Protein AF-A0A139KMW9-F1 (afdb_monomer_lite)

Radius of gyration: 15.32 Å; chains: 1; bounding box: 34×31×42 Å

Sequence (102 aa):
MEKEQKFKKMVFKDYYTSLSDAEKETLRNFILSESGMSYTTFYYKLRNNSFKPLEDKLIQRILEKEFMNEEHIHSSGLLEYRKQEITNEQFEAISRILSSKR

Foldseek 3Di:
DPPPPPPPQCAVLNVLVPDDPVVNVVLLVQLCVVVVDDPVVVVVCSVVVPDDPVSVVSSVVSCVVVVVPDPDPPPPPVLVNCCVVDPPVVSVVVVCVNVVVD

Secondary structure (DSSP, 8-state):
-----------HHHHHHHS-HHHHHHHHHHHHHHH---HHHHHHHHHHT---HHHHHHHHHHHHHHHTT-----HHHHHHHHTTTS-HHHHHHHHHHHHTT-

pLDDT: mean 74.82, std 19.63, range [32.06, 97.25]

Organism: NCBI:txid329854

Structure (mmCIF, N/CA/C/O backbone):
data_AF-A0A139KMW9-F1
#
_entry.id   AF-A0A139KMW9-F1
#
loop_
_atom_site.group_PDB
_atom_site.id
_atom_site.type_symbol
_atom_site.label_atom_id
_atom_site.label_alt_id
_atom_site.label_comp_id
_atom_site.label_asym_id
_atom_site.label_entity_id
_atom_site.label_seq_id
_atom_site.pdbx_PDB_ins_code
_atom_site.Cartn_x
_atom_site.Cartn_y
_atom_site.Cartn_z
_atom_site.occupancy
_atom_site.B_iso_or_equiv
_atom_site.auth_seq_id
_atom_site.auth_comp_id
_atom_site.auth_asym_id
_atom_site.auth_atom_id
_atom_site.pdbx_PDB_model_num
ATOM 1 N N . MET A 1 1 ? 22.943 -19.572 -26.584 1.00 32.06 1 MET A N 1
ATOM 2 C CA . MET A 1 1 ? 22.767 -19.451 -25.121 1.00 32.06 1 MET A CA 1
ATOM 3 C C . MET A 1 1 ? 21.697 -18.406 -24.879 1.00 32.06 1 MET A C 1
ATOM 5 O O . MET A 1 1 ? 22.010 -17.222 -24.816 1.00 32.06 1 MET A O 1
ATOM 9 N N . GLU A 1 2 ? 20.436 -18.826 -24.843 1.00 37.34 2 GLU A N 1
ATOM 10 C CA . GLU A 1 2 ? 19.341 -17.944 -24.447 1.00 37.34 2 GLU A CA 1
ATOM 11 C C . GLU A 1 2 ? 19.449 -17.745 -22.937 1.00 37.34 2 GLU A C 1
ATOM 13 O O . GLU A 1 2 ? 19.304 -18.678 -22.151 1.00 37.34 2 GLU A O 1
ATOM 18 N N . LYS A 1 3 ? 19.840 -16.537 -22.527 1.00 40.97 3 LYS A N 1
ATOM 19 C CA . LYS A 1 3 ? 19.814 -16.152 -21.121 1.00 40.97 3 LYS A CA 1
ATOM 20 C C . LYS A 1 3 ? 18.350 -15.928 -20.772 1.00 40.97 3 LYS A C 1
ATOM 22 O O . LYS A 1 3 ? 17.819 -14.859 -21.062 1.00 40.97 3 LYS A O 1
ATOM 27 N N . GLU A 1 4 ? 17.715 -16.933 -20.178 1.00 40.16 4 GLU A N 1
ATOM 28 C CA . GLU A 1 4 ? 16.454 -16.767 -19.462 1.00 40.16 4 GLU A CA 1
ATOM 29 C C . GLU A 1 4 ? 16.634 -15.606 -18.478 1.00 40.16 4 GLU A C 1
ATOM 31 O O . GLU A 1 4 ? 17.331 -15.709 -17.463 1.00 40.16 4 GLU A O 1
ATOM 36 N N . GLN A 1 5 ? 16.075 -14.448 -18.825 1.00 40.47 5 GLN A N 1
ATOM 37 C CA . GLN A 1 5 ? 16.000 -13.319 -17.919 1.00 40.47 5 GLN A CA 1
ATOM 38 C C . GLN A 1 5 ? 15.091 -13.764 -16.778 1.00 40.47 5 GLN A C 1
ATOM 40 O O . GLN A 1 5 ? 13.871 -13.800 -16.919 1.00 40.47 5 GLN A O 1
ATOM 45 N N . LYS A 1 6 ? 15.690 -14.167 -15.653 1.00 39.28 6 LYS A N 1
ATOM 46 C CA . LYS A 1 6 ? 14.975 -14.357 -14.393 1.00 39.28 6 LYS A CA 1
ATOM 47 C C . LYS A 1 6 ? 14.352 -13.013 -14.032 1.00 39.28 6 LYS A C 1
ATOM 49 O O . LYS A 1 6 ? 15.007 -12.186 -13.401 1.00 39.28 6 LYS A O 1
ATOM 54 N N . PHE A 1 7 ? 13.109 -12.791 -14.453 1.00 40.34 7 PHE A N 1
ATOM 55 C CA . PHE A 1 7 ? 12.281 -11.704 -13.958 1.00 40.34 7 PHE A CA 1
ATOM 56 C C . PHE A 1 7 ? 12.233 -11.858 -12.440 1.00 40.34 7 PHE A C 1
ATOM 58 O O . PHE A 1 7 ? 11.629 -12.783 -11.894 1.00 40.34 7 PHE A O 1
ATOM 65 N N . LYS A 1 8 ? 12.989 -11.008 -11.745 1.00 45.62 8 LYS A N 1
ATOM 66 C CA . LYS A 1 8 ? 12.997 -10.957 -10.291 1.00 45.62 8 LYS A CA 1
ATOM 67 C C . LYS A 1 8 ? 11.582 -10.549 -9.901 1.00 45.62 8 LYS A C 1
ATOM 69 O O . LYS A 1 8 ? 11.155 -9.463 -10.270 1.00 45.62 8 LYS A O 1
ATOM 74 N N . LYS A 1 9 ? 10.845 -11.451 -9.246 1.00 52.41 9 LYS A N 1
ATOM 75 C CA . LYS A 1 9 ? 9.448 -11.243 -8.848 1.00 52.41 9 LYS A CA 1
ATOM 76 C C . LYS A 1 9 ? 9.320 -9.873 -8.176 1.00 52.41 9 LYS A C 1
ATOM 78 O O . LYS A 1 9 ? 9.838 -9.693 -7.076 1.00 52.41 9 LYS A O 1
ATOM 83 N N . MET A 1 10 ? 8.699 -8.922 -8.872 1.00 64.44 10 MET A N 1
ATOM 84 C CA . MET A 1 10 ? 8.497 -7.565 -8.376 1.00 64.44 10 MET A CA 1
ATOM 85 C C . MET A 1 10 ? 7.564 -7.657 -7.170 1.00 64.44 10 MET A C 1
ATOM 87 O O . MET A 1 10 ? 6.422 -8.099 -7.291 1.00 64.44 10 MET A O 1
ATOM 91 N N . VAL A 1 11 ? 8.083 -7.342 -5.986 1.00 77.31 11 VAL A N 1
ATOM 92 C CA . VAL A 1 11 ? 7.298 -7.335 -4.746 1.00 77.31 11 VAL A CA 1
ATOM 93 C C . VAL A 1 11 ? 6.619 -5.978 -4.589 1.00 77.31 11 VAL A C 1
ATOM 95 O O . VAL A 1 11 ? 7.124 -4.974 -5.087 1.00 77.31 11 VAL A O 1
ATOM 98 N N . PHE A 1 12 ? 5.491 -5.921 -3.872 1.00 84.50 12 PHE A N 1
ATOM 99 C CA . PHE A 1 12 ? 4.719 -4.684 -3.665 1.00 84.50 12 PHE A CA 1
ATOM 100 C C . PHE A 1 12 ? 5.589 -3.500 -3.211 1.00 84.50 12 PHE A C 1
ATOM 102 O O . PHE A 1 12 ? 5.367 -2.363 -3.612 1.00 84.50 12 PHE A O 1
ATOM 109 N N . LYS A 1 13 ? 6.639 -3.773 -2.431 1.00 88.81 13 LYS A N 1
ATOM 110 C CA . LYS A 1 13 ? 7.640 -2.784 -2.024 1.00 88.81 13 LYS A CA 1
ATOM 111 C C . LYS A 1 13 ? 8.320 -2.072 -3.196 1.00 88.81 13 LYS A C 1
ATOM 113 O O . LYS A 1 13 ? 8.500 -0.856 -3.134 1.00 88.81 13 LYS A O 1
ATOM 118 N N . ASP A 1 14 ? 8.731 -2.812 -4.221 1.00 86.44 14 ASP A N 1
ATOM 119 C CA . ASP A 1 14 ? 9.449 -2.257 -5.371 1.00 86.44 14 ASP A CA 1
ATOM 120 C C . ASP A 1 14 ? 8.519 -1.332 -6.160 1.00 86.44 14 ASP A C 1
ATOM 122 O O . ASP A 1 14 ? 8.878 -0.196 -6.468 1.00 86.44 14 ASP A O 1
ATOM 126 N N . TYR A 1 15 ? 7.280 -1.784 -6.367 1.00 86.06 15 TYR A N 1
ATOM 127 C CA . TYR A 1 15 ? 6.214 -0.979 -6.951 1.00 86.06 15 TYR A CA 1
ATOM 128 C C . TYR A 1 15 ? 5.959 0.300 -6.142 1.00 86.06 15 TYR A C 1
ATOM 130 O O . TYR A 1 15 ? 6.090 1.402 -6.669 1.0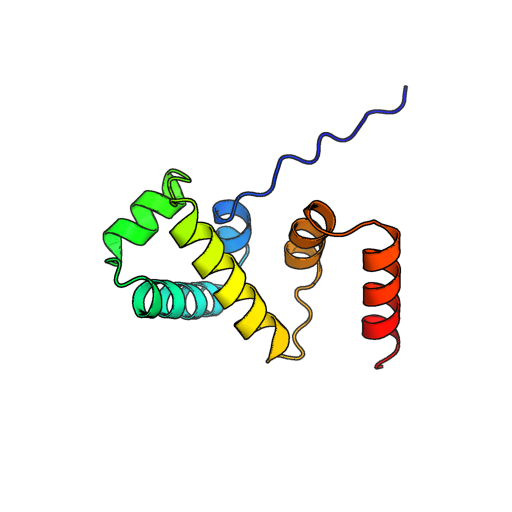0 86.06 15 TYR A O 1
ATOM 138 N N . TYR A 1 16 ? 5.699 0.170 -4.840 1.00 89.56 16 TYR A N 1
ATOM 139 C CA . TYR A 1 16 ? 5.429 1.308 -3.963 1.00 89.56 16 TYR A CA 1
ATOM 140 C C . TYR A 1 16 ? 6.587 2.311 -3.951 1.00 89.56 16 TYR A C 1
ATOM 142 O O . TYR A 1 16 ? 6.366 3.512 -3.871 1.00 89.56 16 TYR A O 1
ATOM 150 N N . THR A 1 17 ? 7.834 1.844 -4.054 1.00 89.06 17 THR A N 1
ATOM 151 C CA . THR A 1 17 ? 9.014 2.721 -4.086 1.00 89.06 17 THR A CA 1
ATOM 152 C C . THR A 1 17 ? 9.081 3.548 -5.373 1.00 89.06 17 THR A C 1
ATOM 154 O O . THR A 1 17 ? 9.536 4.692 -5.313 1.00 89.06 17 THR A O 1
ATOM 157 N N . SER A 1 18 ? 8.597 3.001 -6.496 1.00 86.56 18 SER A N 1
ATOM 158 C CA . SER A 1 18 ? 8.578 3.667 -7.807 1.00 86.56 18 SER A CA 1
ATOM 159 C C . SER A 1 18 ? 7.527 4.775 -7.952 1.00 86.56 18 SER A C 1
ATOM 161 O O . SER A 1 18 ? 7.656 5.607 -8.844 1.00 86.56 18 SER A O 1
ATOM 163 N N . LEU A 1 19 ? 6.526 4.808 -7.069 1.00 86.06 19 LEU A N 1
ATOM 164 C CA . LEU A 1 19 ? 5.471 5.823 -7.061 1.00 86.06 19 LEU A CA 1
ATOM 165 C C . LEU A 1 19 ? 5.989 7.202 -6.622 1.00 86.06 19 LEU A C 1
ATOM 167 O O . LEU A 1 19 ? 6.933 7.305 -5.823 1.00 86.06 19 LEU A O 1
ATOM 171 N N . SER A 1 20 ? 5.334 8.264 -7.090 1.00 88.25 20 SER A N 1
ATOM 172 C CA . SER A 1 20 ? 5.529 9.621 -6.568 1.00 88.25 20 SER A CA 1
ATOM 173 C C . SER A 1 20 ? 5.071 9.729 -5.108 1.00 88.25 20 SER A C 1
ATOM 175 O O . SER A 1 20 ? 4.331 8.884 -4.604 1.00 88.25 20 SER A O 1
ATOM 177 N N . ASP A 1 21 ? 5.507 10.770 -4.398 1.00 90.38 21 ASP A N 1
ATOM 178 C CA . ASP A 1 21 ? 5.146 10.944 -2.984 1.00 90.38 21 ASP A CA 1
ATOM 179 C C . ASP A 1 21 ? 3.633 11.126 -2.780 1.00 90.38 21 ASP A C 1
ATOM 181 O O . ASP A 1 21 ? 3.083 10.593 -1.815 1.00 90.38 21 ASP A O 1
ATOM 185 N N . ALA A 1 22 ? 2.953 11.784 -3.726 1.00 86.88 22 ALA A N 1
ATOM 186 C CA . ALA A 1 22 ? 1.500 11.934 -3.715 1.00 86.88 22 ALA A CA 1
ATOM 187 C C . ALA A 1 22 ? 0.786 10.584 -3.910 1.00 86.88 22 ALA A C 1
ATOM 189 O O . ALA A 1 22 ? -0.089 10.227 -3.125 1.00 86.88 22 ALA A O 1
ATOM 190 N N . GLU A 1 23 ? 1.202 9.787 -4.899 1.00 86.81 23 GLU A N 1
ATOM 191 C CA . GLU A 1 23 ? 0.637 8.449 -5.138 1.00 86.81 23 GLU A CA 1
ATOM 192 C C . GLU A 1 23 ? 0.892 7.503 -3.956 1.00 86.81 23 GLU A C 1
ATOM 194 O O . GLU A 1 23 ? 0.003 6.752 -3.551 1.00 86.81 23 GLU A O 1
ATOM 199 N N . LYS A 1 24 ? 2.090 7.567 -3.355 1.00 92.38 24 LYS A N 1
ATOM 200 C CA . LYS A 1 24 ? 2.428 6.822 -2.131 1.00 92.38 24 LYS A CA 1
ATOM 201 C C . LYS A 1 24 ? 1.485 7.177 -0.995 1.00 92.38 24 LYS A C 1
ATOM 203 O O . LYS A 1 24 ? 1.013 6.283 -0.295 1.00 92.38 24 LYS A O 1
ATOM 208 N N . GLU A 1 25 ? 1.241 8.466 -0.787 1.00 93.31 25 GLU A N 1
ATOM 209 C CA . GLU A 1 25 ? 0.339 8.943 0.253 1.00 93.31 25 GLU A CA 1
ATOM 210 C C . GLU A 1 25 ? -1.091 8.455 0.036 1.00 93.31 25 GLU A C 1
ATOM 212 O O . GLU A 1 25 ? -1.660 7.853 0.950 1.00 93.31 25 GLU A O 1
ATOM 217 N N . THR A 1 26 ? -1.628 8.634 -1.168 1.00 91.56 26 THR A N 1
ATOM 218 C CA . THR A 1 26 ? -2.976 8.192 -1.536 1.00 91.56 26 THR A CA 1
ATOM 219 C C . THR A 1 26 ? -3.143 6.687 -1.332 1.00 91.56 26 THR A C 1
ATOM 221 O O . THR A 1 26 ? -3.999 6.253 -0.555 1.00 91.56 26 THR A O 1
ATOM 224 N N . LEU A 1 27 ? -2.269 5.880 -1.940 1.00 92.00 27 LEU A N 1
ATOM 225 C CA . LEU A 1 27 ? -2.332 4.422 -1.852 1.00 92.00 27 LEU A CA 1
ATOM 226 C C . LEU A 1 27 ? -2.190 3.929 -0.408 1.00 92.00 27 LEU A C 1
ATOM 228 O O . LEU A 1 27 ? -2.937 3.055 0.036 1.00 92.00 27 LEU A O 1
ATOM 232 N N . ARG A 1 28 ? -1.250 4.500 0.354 1.00 95.00 28 ARG A N 1
ATOM 233 C CA . ARG A 1 28 ? -1.084 4.169 1.772 1.00 95.00 28 ARG A CA 1
ATOM 234 C C . ARG A 1 28 ? -2.354 4.485 2.551 1.00 95.00 28 ARG A C 1
ATOM 236 O O . ARG A 1 28 ? -2.794 3.635 3.316 1.00 95.00 28 ARG A O 1
ATOM 243 N N . ASN A 1 29 ? -2.935 5.670 2.379 1.00 94.94 29 ASN A N 1
ATOM 244 C CA . ASN A 1 29 ? -4.124 6.078 3.127 1.00 94.94 29 ASN A CA 1
ATOM 245 C C . ASN A 1 29 ? -5.306 5.132 2.856 1.00 94.94 29 ASN A C 1
ATOM 247 O O . ASN A 1 29 ? -5.978 4.728 3.808 1.00 94.94 29 ASN A O 1
ATOM 251 N N . PHE A 1 30 ? -5.492 4.684 1.610 1.00 93.81 30 PHE A N 1
ATOM 252 C CA . PHE A 1 30 ? -6.480 3.651 1.285 1.00 93.81 30 PHE A CA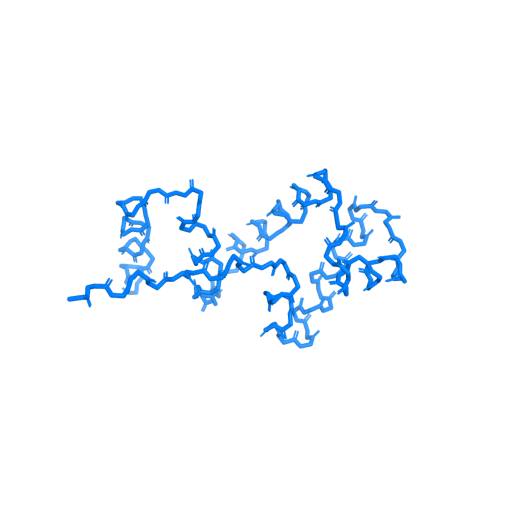 1
ATOM 253 C C . PHE A 1 30 ? -6.194 2.324 1.985 1.00 93.81 30 PHE A C 1
ATOM 255 O O . PHE A 1 30 ? -7.079 1.765 2.633 1.00 93.81 30 PHE A O 1
ATOM 262 N N . ILE A 1 31 ? -4.950 1.842 1.925 1.00 94.31 31 ILE A N 1
ATOM 263 C CA . ILE A 1 31 ? -4.568 0.583 2.574 1.00 94.31 31 ILE A CA 1
ATOM 264 C C . ILE A 1 31 ? -4.795 0.665 4.086 1.00 94.31 31 ILE A C 1
ATOM 266 O O . ILE A 1 31 ? -5.359 -0.264 4.660 1.00 94.31 31 ILE A O 1
ATOM 270 N N . LEU A 1 32 ? -4.391 1.756 4.743 1.00 95.81 32 LEU A N 1
ATOM 271 C CA . LEU A 1 32 ? -4.610 1.951 6.180 1.00 95.81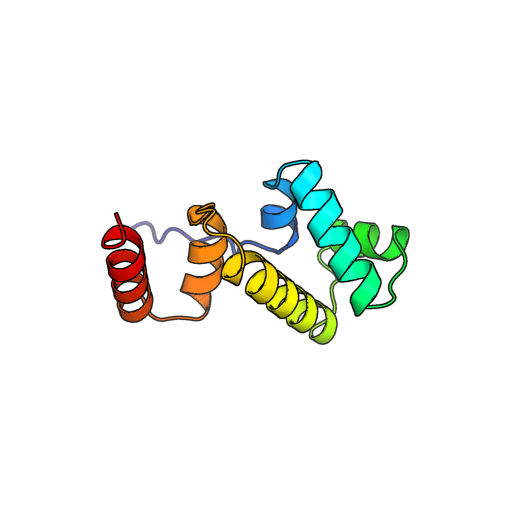 32 LEU A CA 1
ATOM 272 C C . LEU A 1 32 ? -6.109 1.980 6.515 1.00 95.81 32 LEU A C 1
ATOM 274 O O . LEU A 1 32 ? -6.528 1.320 7.465 1.00 95.81 32 LEU A O 1
ATOM 278 N N . SER A 1 33 ? -6.912 2.689 5.714 1.00 95.31 33 SER A N 1
ATOM 279 C CA . SER A 1 33 ? -8.359 2.803 5.919 1.00 95.31 33 SER A CA 1
ATOM 280 C C . SER A 1 33 ? -9.087 1.467 5.760 1.00 95.31 33 SER A C 1
ATOM 282 O O . SER A 1 33 ? -9.963 1.161 6.564 1.00 95.31 33 SER A O 1
ATOM 284 N N . GLU A 1 34 ? -8.754 0.667 4.743 1.00 94.25 34 GLU A N 1
ATOM 285 C CA . GLU A 1 34 ? -9.458 -0.598 4.484 1.00 94.25 34 GLU A CA 1
ATOM 286 C C . GLU A 1 34 ? -8.929 -1.761 5.332 1.00 94.25 34 GLU A C 1
ATOM 288 O O . GLU A 1 34 ? -9.697 -2.631 5.742 1.00 94.25 34 GLU A O 1
ATOM 293 N N . SER A 1 35 ? -7.624 -1.797 5.617 1.00 93.31 35 SER A N 1
ATOM 294 C CA . SER A 1 35 ? -7.032 -2.867 6.433 1.00 93.31 35 SER A CA 1
ATOM 295 C C . SER A 1 35 ? -7.177 -2.637 7.940 1.00 93.31 35 SER A C 1
ATOM 297 O O . SER A 1 35 ? -6.993 -3.577 8.715 1.00 93.31 35 SER A O 1
ATOM 299 N N . GLY A 1 36 ? -7.447 -1.398 8.370 1.00 94.56 36 GLY A N 1
ATOM 300 C CA . GLY A 1 36 ? -7.447 -0.998 9.780 1.00 94.56 36 GLY A CA 1
ATOM 301 C C . GLY A 1 36 ? -6.065 -1.056 10.443 1.00 94.56 36 GLY A C 1
ATOM 302 O O . GLY A 1 36 ? -5.962 -0.982 11.668 1.00 94.56 36 GLY A O 1
ATOM 303 N N . MET A 1 37 ? -4.991 -1.229 9.667 1.00 95.44 37 MET A N 1
ATOM 304 C CA . MET A 1 37 ? -3.640 -1.317 10.213 1.00 95.44 37 MET A CA 1
ATOM 305 C C . MET A 1 37 ? -3.079 0.069 10.535 1.00 95.44 37 MET A C 1
ATOM 307 O O . MET A 1 37 ? -3.412 1.066 9.902 1.00 95.44 37 MET A O 1
ATOM 311 N N . SER A 1 38 ? -2.174 0.128 11.513 1.00 97.25 38 SER A N 1
ATOM 312 C CA . SER A 1 38 ? -1.507 1.381 11.868 1.00 97.25 38 SER A CA 1
ATOM 313 C C . SER A 1 38 ? -0.443 1.789 10.841 1.00 97.25 38 SER A C 1
ATOM 315 O O . SER A 1 38 ? 0.172 0.948 10.179 1.00 97.25 38 SER A O 1
ATOM 317 N N . TYR A 1 39 ? -0.148 3.089 10.777 1.00 97.00 39 TYR A N 1
ATOM 318 C CA . TYR A 1 39 ? 0.910 3.641 9.926 1.00 97.00 39 TYR A CA 1
ATOM 319 C C . TYR A 1 39 ? 2.263 2.936 10.134 1.00 97.00 39 TYR A C 1
ATOM 321 O O . TYR A 1 39 ? 2.938 2.558 9.178 1.00 97.00 39 TYR A O 1
ATOM 329 N N . THR A 1 40 ? 2.656 2.696 11.388 1.00 97.06 40 THR A N 1
ATOM 330 C CA . THR A 1 40 ? 3.935 2.043 11.710 1.00 97.06 40 THR A CA 1
ATOM 331 C C . THR A 1 40 ? 3.947 0.580 11.270 1.00 97.06 40 THR A C 1
ATOM 333 O O . THR A 1 40 ? 4.951 0.106 10.732 1.00 97.06 40 THR A O 1
ATOM 336 N N . THR A 1 41 ? 2.823 -0.127 11.427 1.00 97.06 41 THR A N 1
ATOM 337 C CA . THR A 1 41 ? 2.663 -1.512 10.965 1.00 97.06 41 THR A CA 1
ATOM 338 C C . THR A 1 41 ? 2.798 -1.615 9.447 1.00 97.06 41 THR A C 1
ATOM 340 O O . THR A 1 41 ? 3.478 -2.527 8.970 1.00 97.06 41 THR A O 1
ATOM 343 N N . PHE A 1 42 ? 2.228 -0.669 8.696 1.00 97.12 42 PHE A N 1
ATOM 344 C CA . PHE A 1 42 ? 2.355 -0.627 7.239 1.00 97.12 42 PHE A CA 1
ATOM 345 C C . PHE A 1 42 ? 3.814 -0.524 6.802 1.00 97.12 42 PHE A C 1
ATOM 347 O O . PHE A 1 42 ? 4.289 -1.376 6.052 1.00 97.12 42 PHE A O 1
ATOM 354 N N . TYR A 1 43 ? 4.568 0.447 7.323 1.00 96.75 43 TYR A N 1
ATOM 355 C CA . TYR A 1 43 ? 5.974 0.611 6.937 1.00 96.75 43 TYR A CA 1
ATOM 356 C C . TYR A 1 43 ? 6.863 -0.542 7.404 1.00 96.75 43 TYR A C 1
ATOM 358 O O . TYR A 1 43 ? 7.790 -0.927 6.686 1.00 96.75 43 TYR A O 1
ATOM 366 N N . TYR A 1 44 ? 6.572 -1.140 8.564 1.00 97.06 44 TYR A N 1
ATOM 367 C CA . TYR A 1 44 ? 7.251 -2.360 8.996 1.00 97.06 44 TYR A CA 1
ATOM 368 C C . TYR A 1 44 ? 7.036 -3.499 7.988 1.00 97.06 44 TYR A C 1
ATOM 370 O O . TYR A 1 44 ? 8.002 -4.140 7.567 1.00 97.06 44 TYR A O 1
ATOM 378 N N . LYS A 1 45 ? 5.791 -3.730 7.561 1.00 95.38 45 LYS A N 1
ATOM 379 C CA . LYS A 1 45 ? 5.452 -4.783 6.593 1.00 95.38 45 LYS A CA 1
ATOM 380 C C . LYS A 1 45 ? 5.999 -4.505 5.206 1.00 95.38 45 LYS A C 1
ATOM 382 O O . LYS A 1 45 ? 6.564 -5.406 4.594 1.00 95.38 45 LYS A O 1
ATOM 387 N N . LEU A 1 46 ? 5.920 -3.260 4.754 1.00 94.94 46 LEU A N 1
ATOM 388 C CA . LEU A 1 46 ? 6.474 -2.809 3.484 1.00 94.94 46 LEU A CA 1
ATOM 389 C C . LEU A 1 46 ? 7.986 -3.026 3.424 1.00 94.94 46 LEU A C 1
ATOM 391 O O . LEU A 1 46 ? 8.499 -3.584 2.457 1.00 94.94 46 LEU A O 1
ATOM 395 N N . ARG A 1 47 ? 8.715 -2.632 4.476 1.00 93.44 47 ARG A N 1
ATOM 396 C CA . ARG A 1 47 ? 10.174 -2.787 4.533 1.00 93.44 47 ARG A CA 1
ATOM 397 C C . ARG A 1 47 ? 10.597 -4.255 4.484 1.00 93.44 47 ARG A C 1
ATOM 399 O O . ARG A 1 47 ? 11.572 -4.556 3.787 1.00 93.44 47 ARG A O 1
ATOM 406 N N . ASN A 1 48 ? 9.875 -5.109 5.213 1.00 93.38 48 ASN A N 1
ATOM 407 C CA . ASN A 1 48 ? 10.188 -6.526 5.427 1.00 93.38 48 ASN A CA 1
ATOM 408 C C . ASN A 1 48 ? 9.467 -7.482 4.462 1.00 93.38 48 ASN A C 1
ATOM 410 O O . ASN A 1 48 ? 9.667 -8.688 4.560 1.00 93.38 48 ASN A O 1
ATOM 414 N N . ASN A 1 49 ? 8.632 -6.964 3.557 1.00 89.12 49 ASN A N 1
ATOM 415 C CA . ASN A 1 49 ? 7.770 -7.753 2.676 1.00 89.12 49 ASN A CA 1
ATOM 416 C C . ASN A 1 49 ? 6.955 -8.823 3.438 1.00 89.12 49 ASN A C 1
ATOM 418 O O . ASN A 1 49 ? 6.934 -9.993 3.060 1.00 89.12 49 ASN A O 1
ATOM 422 N N . SER A 1 50 ? 6.333 -8.424 4.554 1.00 93.00 50 SER A N 1
ATOM 423 C CA . SER A 1 50 ? 5.636 -9.320 5.495 1.00 93.00 50 SER A CA 1
ATOM 424 C C . SER A 1 50 ? 4.122 -9.084 5.557 1.00 93.00 50 SER A C 1
ATOM 426 O O . SER A 1 50 ? 3.475 -9.252 6.604 1.00 93.00 50 SER A O 1
ATOM 428 N N . PHE A 1 51 ? 3.545 -8.671 4.429 1.00 92.31 51 PHE A N 1
ATOM 429 C CA . PHE A 1 51 ? 2.099 -8.665 4.250 1.00 92.31 51 PHE A CA 1
ATOM 430 C C . PHE A 1 51 ? 1.564 -10.101 4.269 1.00 92.31 51 PHE A C 1
ATOM 432 O O . PHE A 1 51 ? 2.206 -11.048 3.813 1.00 92.31 51 PHE A O 1
ATOM 439 N N . LYS A 1 52 ? 0.412 -10.282 4.909 1.00 91.69 52 LYS A N 1
ATOM 440 C CA . LYS A 1 52 ? -0.293 -11.562 4.971 1.00 91.69 52 LYS A CA 1
ATOM 441 C C . LYS A 1 52 ? -1.067 -11.769 3.666 1.00 91.69 52 LYS A C 1
ATOM 443 O O . LYS A 1 52 ? -1.519 -10.786 3.088 1.00 91.69 52 LYS A O 1
ATOM 448 N N . PRO A 1 53 ? -1.397 -13.014 3.285 1.00 91.12 53 PRO A N 1
ATOM 449 C CA . PRO A 1 53 ? -2.147 -13.280 2.054 1.00 91.12 53 PRO A CA 1
ATOM 450 C C . PRO A 1 53 ? -3.476 -12.516 1.917 1.00 91.12 53 PRO A C 1
ATOM 452 O O . PRO A 1 53 ? -3.885 -12.175 0.813 1.00 91.12 53 PRO A O 1
ATOM 455 N N . LEU A 1 54 ? -4.174 -12.244 3.025 1.00 92.06 54 LEU A N 1
ATOM 456 C CA . LEU A 1 54 ? -5.401 -11.437 3.004 1.00 92.06 54 LEU A CA 1
ATOM 457 C C . LEU A 1 54 ? -5.124 -9.941 2.813 1.00 92.06 54 LEU A C 1
ATOM 459 O O . LEU A 1 54 ? -5.904 -9.269 2.148 1.00 92.06 54 LEU A O 1
ATOM 463 N N . GLU A 1 55 ? -4.022 -9.443 3.377 1.00 92.44 55 GLU A N 1
ATOM 464 C CA . GLU A 1 55 ? -3.570 -8.061 3.194 1.00 92.44 55 GLU A CA 1
ATOM 465 C C . GLU A 1 55 ? -3.112 -7.859 1.743 1.00 92.44 55 GLU A C 1
ATOM 467 O O . GLU A 1 55 ? -3.526 -6.891 1.119 1.00 92.44 55 GLU A O 1
ATOM 472 N N . ASP A 1 56 ? -2.374 -8.811 1.162 1.00 89.56 56 ASP A N 1
ATOM 473 C CA . ASP A 1 56 ? -1.975 -8.772 -0.252 1.00 89.56 56 ASP A CA 1
ATOM 474 C C . ASP A 1 56 ? -3.190 -8.734 -1.186 1.00 89.56 56 ASP A C 1
ATOM 476 O O . ASP A 1 56 ? -3.259 -7.893 -2.077 1.00 89.56 56 ASP A O 1
ATOM 480 N N . LYS A 1 57 ? -4.197 -9.586 -0.950 1.00 90.06 57 LYS A N 1
ATOM 481 C CA . LYS A 1 57 ? -5.454 -9.578 -1.724 1.00 90.06 57 LYS A CA 1
AT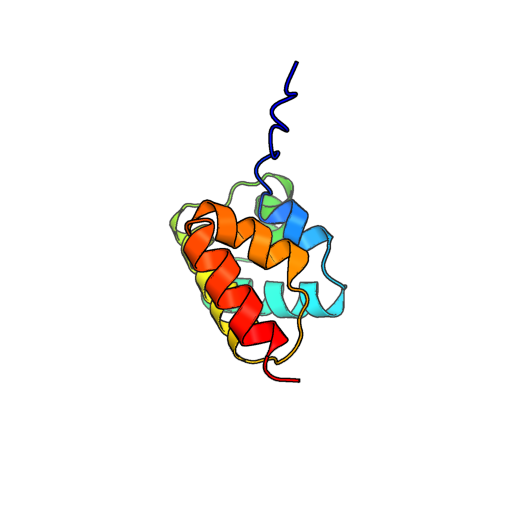OM 482 C C . LYS A 1 57 ? -6.252 -8.282 -1.579 1.00 90.06 57 LYS A C 1
ATOM 484 O O . LYS A 1 57 ? -7.056 -7.957 -2.450 1.00 90.06 57 LYS A O 1
ATOM 489 N N . LEU A 1 58 ? -6.128 -7.598 -0.445 1.00 92.25 58 LEU A N 1
ATOM 490 C CA . LEU A 1 58 ? -6.747 -6.293 -0.228 1.00 92.25 58 LEU A CA 1
ATOM 491 C C . LEU A 1 58 ? -5.973 -5.219 -0.995 1.00 92.25 58 LEU A C 1
ATOM 493 O O . LEU A 1 58 ? -6.580 -4.453 -1.732 1.00 92.25 58 LEU A O 1
ATOM 497 N N . ILE A 1 59 ? -4.642 -5.224 -0.903 1.00 91.06 59 ILE A N 1
ATOM 498 C CA . ILE A 1 59 ? -3.769 -4.304 -1.638 1.00 91.06 59 ILE A CA 1
ATOM 499 C C . ILE A 1 59 ? -3.995 -4.444 -3.145 1.00 91.06 59 ILE A C 1
ATOM 501 O O . ILE A 1 59 ? -4.201 -3.439 -3.812 1.00 91.06 59 ILE A O 1
ATOM 505 N N . GLN A 1 60 ? -4.034 -5.670 -3.676 1.00 88.25 60 GLN A N 1
ATOM 506 C CA . GLN A 1 60 ? -4.350 -5.930 -5.085 1.00 88.25 60 GLN A CA 1
ATOM 507 C C . GLN A 1 60 ? -5.689 -5.305 -5.495 1.00 88.25 60 GLN A C 1
ATOM 509 O O . GLN A 1 60 ? -5.745 -4.598 -6.495 1.00 88.25 60 GLN A O 1
ATOM 514 N N . ARG A 1 61 ? -6.744 -5.492 -4.692 1.00 88.69 61 ARG A N 1
ATOM 515 C CA . ARG A 1 61 ? -8.066 -4.907 -4.963 1.00 88.69 61 ARG A CA 1
ATOM 516 C C . ARG A 1 61 ? -8.067 -3.380 -4.930 1.00 88.69 61 ARG A C 1
ATOM 518 O O . ARG A 1 61 ? -8.734 -2.764 -5.754 1.00 88.69 61 ARG A O 1
ATOM 525 N N . ILE A 1 62 ? -7.328 -2.769 -4.004 1.00 89.25 62 ILE A N 1
ATOM 526 C CA . ILE A 1 62 ? -7.173 -1.308 -3.956 1.00 89.25 62 ILE A CA 1
ATOM 527 C C . ILE A 1 62 ? -6.458 -0.822 -5.214 1.00 89.25 62 ILE A C 1
ATOM 529 O O . ILE A 1 62 ? -6.938 0.101 -5.859 1.00 89.25 62 ILE A O 1
ATOM 533 N N . LEU A 1 63 ? -5.356 -1.471 -5.601 1.00 85.25 63 LEU A N 1
ATOM 534 C CA . LEU A 1 63 ? -4.642 -1.132 -6.832 1.00 85.25 63 LEU A CA 1
ATOM 535 C C . LEU A 1 63 ? -5.590 -1.229 -8.036 1.00 85.25 63 LEU A C 1
ATOM 537 O O . LEU A 1 63 ? -5.720 -0.274 -8.789 1.00 85.25 63 LEU A O 1
ATOM 541 N N . GLU A 1 64 ? -6.321 -2.331 -8.188 1.00 80.56 64 GLU A N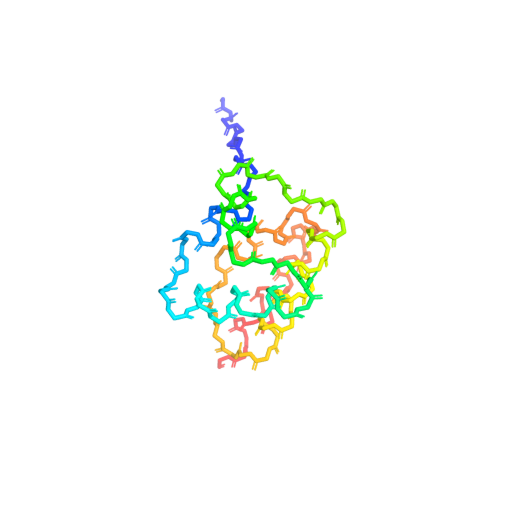 1
ATOM 542 C CA . GLU A 1 64 ? -7.307 -2.484 -9.265 1.00 80.56 64 GLU A CA 1
ATOM 543 C C . GLU A 1 64 ? -8.349 -1.361 -9.279 1.00 80.56 64 GLU A C 1
ATOM 545 O O . GLU A 1 64 ? -8.684 -0.856 -10.346 1.00 80.56 64 GLU A O 1
ATOM 550 N N . LYS A 1 65 ? -8.850 -0.945 -8.115 1.00 78.88 65 LYS A N 1
ATOM 551 C CA . LYS A 1 65 ? -9.860 0.112 -8.009 1.00 78.88 65 LYS A CA 1
ATOM 552 C C . LYS A 1 65 ? -9.318 1.486 -8.406 1.00 78.88 65 LYS A C 1
ATOM 554 O O . LYS A 1 65 ? -10.007 2.217 -9.115 1.00 78.88 65 LYS A O 1
ATOM 559 N N . GLU A 1 66 ? -8.103 1.823 -7.987 1.00 70.25 66 GLU A N 1
ATOM 560 C CA . GLU A 1 66 ? -7.484 3.114 -8.307 1.00 70.25 66 GLU A CA 1
ATOM 561 C C . GLU A 1 66 ? -7.039 3.168 -9.782 1.00 70.25 66 GLU A C 1
ATOM 563 O O . GLU A 1 66 ? -7.306 4.145 -10.477 1.00 70.25 66 GLU A O 1
ATOM 568 N N . PHE A 1 67 ? -6.486 2.075 -10.324 1.00 61.59 67 PHE A N 1
ATOM 569 C CA . PHE A 1 67 ? -6.039 2.006 -11.727 1.00 61.59 67 PHE A CA 1
ATOM 570 C C . PHE A 1 67 ? -7.157 1.801 -12.758 1.00 61.59 67 PHE A C 1
ATOM 572 O O . PHE A 1 67 ? -6.892 1.870 -13.957 1.00 61.59 67 PHE A O 1
ATOM 579 N N . MET A 1 68 ? -8.392 1.539 -12.326 1.00 52.38 68 MET A N 1
ATOM 580 C CA . MET A 1 68 ? -9.562 1.472 -13.214 1.00 52.38 68 MET A CA 1
ATOM 581 C C . MET A 1 68 ? -10.363 2.780 -13.251 1.00 52.38 68 MET A C 1
ATOM 583 O O . MET A 1 68 ? -11.233 2.913 -14.109 1.00 52.38 68 MET A O 1
ATOM 587 N N . ASN A 1 69 ? -10.078 3.734 -12.355 1.00 48.22 69 ASN A N 1
ATOM 588 C CA . ASN A 1 69 ? -10.805 5.004 -12.267 1.00 48.22 69 ASN A CA 1
ATOM 589 C C . ASN A 1 69 ? -10.046 6.207 -12.840 1.00 48.22 69 ASN A C 1
ATOM 591 O O . ASN A 1 69 ? -10.680 7.216 -13.143 1.00 48.22 69 ASN A O 1
ATOM 595 N N . GLU A 1 70 ? -8.736 6.108 -13.060 1.00 42.44 70 GLU A N 1
ATOM 596 C CA . GLU A 1 70 ? -7.968 7.166 -13.715 1.00 42.44 70 GLU A CA 1
ATOM 597 C C . GLU A 1 70 ? -7.446 6.699 -15.078 1.00 42.44 70 GLU A C 1
ATOM 599 O O . GLU A 1 70 ? -6.735 5.700 -15.186 1.00 42.44 70 GLU A O 1
ATOM 604 N N . GLU A 1 71 ? -7.748 7.458 -16.137 1.00 50.94 71 GLU A N 1
ATOM 605 C CA . GLU A 1 71 ? -7.069 7.383 -17.439 1.00 50.94 71 GLU A CA 1
ATOM 606 C C . GLU A 1 71 ? -5.594 7.840 -17.343 1.00 50.94 71 GLU A C 1
ATOM 608 O O . GLU A 1 71 ? -5.113 8.626 -18.158 1.00 50.94 71 GLU A O 1
ATOM 613 N N . HIS A 1 72 ? -4.838 7.350 -16.357 1.00 42.94 72 HIS A N 1
ATOM 614 C CA . HIS A 1 72 ? -3.410 7.607 -16.221 1.00 42.94 72 HIS A CA 1
ATOM 615 C C . HIS A 1 72 ? -2.608 6.308 -16.303 1.00 42.94 72 HIS A C 1
ATOM 617 O O . HIS A 1 72 ? -2.418 5.527 -15.374 1.00 42.94 72 HIS A O 1
ATOM 623 N N . ILE A 1 73 ? -2.119 6.107 -17.520 1.00 45.88 73 ILE A N 1
ATOM 624 C CA . ILE A 1 73 ? -1.199 5.075 -17.967 1.00 45.88 73 ILE A CA 1
ATOM 625 C C . ILE A 1 73 ? 0.160 5.291 -17.269 1.00 45.88 73 ILE A C 1
ATOM 627 O O . ILE A 1 73 ? 1.086 5.834 -17.860 1.00 45.88 73 ILE A O 1
ATOM 631 N N . HIS A 1 74 ? 0.323 4.810 -16.033 1.00 47.06 74 HIS A N 1
ATOM 632 C CA . HIS A 1 74 ? 1.622 4.298 -15.565 1.00 47.06 74 HIS A CA 1
ATOM 633 C C . HIS A 1 74 ? 1.629 2.778 -15.724 1.00 47.06 74 HIS A C 1
ATOM 635 O O . HIS A 1 74 ? 1.694 1.976 -14.795 1.00 47.06 74 HIS A O 1
ATOM 641 N N . SER A 1 75 ? 1.483 2.387 -16.984 1.00 49.66 75 SER A N 1
ATOM 642 C CA . SER A 1 75 ? 1.167 1.034 -17.396 1.00 49.66 75 SER A CA 1
ATOM 643 C C . SER A 1 75 ? 2.355 0.077 -17.313 1.00 49.66 75 SER A C 1
ATOM 645 O O . SER A 1 75 ? 2.131 -1.118 -17.274 1.00 49.66 75 SER A O 1
ATOM 647 N N . SER A 1 76 ? 3.610 0.519 -17.208 1.00 52.81 76 SER A N 1
ATOM 648 C CA . SER A 1 76 ? 4.744 -0.420 -17.238 1.00 52.81 76 SER A CA 1
ATOM 649 C C . SER A 1 76 ? 4.813 -1.342 -16.009 1.00 52.81 76 SER A C 1
ATOM 651 O O . SER A 1 76 ? 4.895 -2.556 -16.169 1.00 52.81 76 SER A O 1
ATOM 653 N N . GLY A 1 77 ? 4.715 -0.801 -14.790 1.00 52.22 77 GLY A N 1
ATOM 654 C CA . GLY A 1 77 ? 4.863 -1.587 -13.555 1.00 52.22 77 GLY A CA 1
ATOM 655 C C . GLY A 1 77 ? 3.656 -2.474 -13.230 1.00 52.22 77 GLY A C 1
ATOM 656 O O . GLY A 1 77 ? 3.815 -3.642 -12.876 1.00 52.22 77 GLY A O 1
ATOM 657 N N . LEU A 1 78 ? 2.436 -1.950 -13.398 1.00 55.66 78 LEU A N 1
ATOM 658 C CA . LEU A 1 78 ? 1.203 -2.702 -13.137 1.00 55.66 78 LEU A CA 1
ATOM 659 C C . LEU A 1 78 ? 0.956 -3.780 -14.202 1.00 55.66 78 LEU A C 1
ATOM 661 O O . LEU A 1 78 ? 0.485 -4.870 -13.880 1.00 55.66 78 LEU A O 1
ATOM 665 N N . LEU A 1 79 ? 1.300 -3.510 -15.466 1.00 55.59 79 LEU A N 1
ATOM 666 C CA . LEU A 1 79 ? 1.190 -4.519 -16.516 1.00 55.59 79 LEU A CA 1
ATOM 667 C C . LEU A 1 79 ? 2.215 -5.643 -16.345 1.00 55.59 79 LEU A C 1
ATOM 669 O O . LEU A 1 79 ? 1.875 -6.792 -16.613 1.00 55.59 79 LEU A O 1
ATOM 673 N N . GLU A 1 80 ? 3.435 -5.357 -15.881 1.00 57.22 80 GLU A N 1
ATOM 674 C CA . GLU A 1 80 ? 4.402 -6.413 -15.551 1.00 57.22 80 GLU A CA 1
ATOM 675 C C . GLU A 1 80 ? 3.967 -7.258 -14.351 1.00 57.22 80 GLU A C 1
ATOM 677 O O . GLU A 1 80 ? 4.145 -8.477 -14.370 1.00 57.22 80 GLU A O 1
ATOM 682 N N . TYR A 1 81 ? 3.337 -6.646 -13.344 1.00 57.50 81 TYR A N 1
ATOM 683 C CA . TYR A 1 81 ? 2.685 -7.380 -12.261 1.00 57.50 81 TYR A CA 1
ATOM 684 C C . TYR A 1 81 ? 1.558 -8.278 -12.802 1.00 57.50 81 TYR A C 1
ATOM 686 O O . TYR A 1 81 ? 1.513 -9.473 -12.514 1.00 57.50 81 TYR A O 1
ATOM 694 N N . ARG A 1 82 ? 0.705 -7.742 -13.684 1.00 54.28 82 ARG A N 1
ATOM 695 C CA . ARG A 1 82 ? -0.425 -8.475 -14.272 1.00 54.28 82 ARG A CA 1
ATOM 696 C C . ARG A 1 82 ? 0.004 -9.597 -15.223 1.00 54.28 82 ARG A C 1
ATOM 698 O O . ARG A 1 82 ? -0.648 -10.635 -15.221 1.00 54.28 82 ARG A O 1
ATOM 705 N N . LYS A 1 83 ? 1.108 -9.461 -15.976 1.00 58.22 83 LYS A N 1
ATOM 706 C CA . LYS A 1 83 ? 1.697 -10.541 -16.808 1.00 58.22 83 LYS A CA 1
ATOM 707 C C . LYS A 1 83 ? 2.003 -11.821 -16.020 1.00 58.22 83 LYS A C 1
ATOM 709 O O . LYS A 1 83 ? 2.147 -12.879 -16.619 1.00 58.22 83 LYS A O 1
ATOM 714 N N . GLN A 1 84 ? 2.122 -11.736 -14.695 1.00 55.59 84 GLN A N 1
ATOM 715 C CA . GLN A 1 84 ? 2.318 -12.908 -13.840 1.00 55.59 84 GLN A CA 1
ATOM 716 C C . GLN A 1 84 ? 1.015 -13.691 -13.605 1.00 55.59 84 GLN A C 1
ATOM 718 O O . GLN A 1 84 ? 1.075 -14.869 -13.262 1.00 55.59 84 GLN A O 1
ATOM 723 N N . GLU A 1 85 ? -0.146 -13.060 -13.801 1.00 56.47 85 GLU A N 1
ATOM 724 C CA . GLU A 1 85 ? -1.475 -13.636 -13.555 1.00 56.47 85 GLU A CA 1
ATOM 725 C C . GLU A 1 85 ? -2.313 -13.814 -14.836 1.00 56.47 85 GLU A C 1
ATOM 727 O O . GLU A 1 85 ? -3.280 -14.575 -14.830 1.00 56.47 85 GLU A O 1
ATOM 732 N N . ILE A 1 86 ? -1.942 -13.165 -15.949 1.00 62.16 86 ILE A N 1
ATOM 733 C CA . ILE A 1 86 ? -2.597 -13.316 -17.259 1.00 62.16 86 ILE A CA 1
ATOM 734 C C . ILE A 1 86 ? -1.619 -13.802 -18.328 1.00 62.16 86 ILE A C 1
ATOM 736 O O . ILE A 1 86 ? -0.427 -13.508 -18.293 1.00 62.16 86 ILE A O 1
ATOM 740 N N . THR A 1 87 ? -2.136 -14.525 -19.318 1.00 74.81 87 THR A N 1
ATOM 741 C CA . THR A 1 87 ? -1.327 -15.029 -20.438 1.00 74.81 87 THR A CA 1
ATOM 742 C C . THR A 1 87 ? -0.816 -13.894 -21.335 1.00 74.81 87 THR A C 1
ATOM 744 O O . THR A 1 87 ? -1.423 -12.824 -21.424 1.00 74.81 87 THR A O 1
ATOM 747 N N . ASN A 1 88 ? 0.280 -14.146 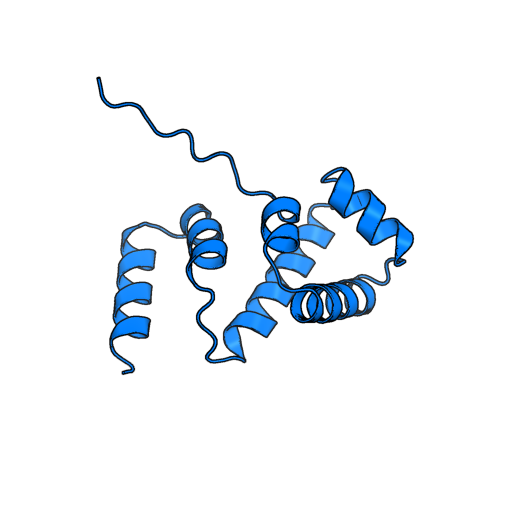-22.060 1.00 64.00 88 ASN A N 1
ATOM 748 C CA . ASN A 1 88 ? 0.848 -13.184 -23.014 1.00 64.00 88 ASN A CA 1
ATOM 749 C C . ASN A 1 88 ? -0.171 -12.737 -24.080 1.00 64.00 88 ASN A C 1
ATOM 751 O O . ASN A 1 88 ? -0.190 -11.569 -24.453 1.00 64.00 88 ASN A O 1
ATOM 755 N N . GLU A 1 89 ? -1.063 -13.625 -24.528 1.00 73.00 89 GLU A N 1
ATOM 756 C CA . GLU A 1 89 ? -2.128 -13.276 -25.480 1.00 73.00 89 GLU A CA 1
ATOM 757 C C . GLU A 1 89 ? -3.153 -12.307 -24.880 1.00 73.00 89 GLU A C 1
ATOM 759 O O . GLU A 1 89 ? -3.530 -11.324 -25.520 1.00 73.00 89 GLU A O 1
ATOM 764 N N . GLN A 1 90 ? -3.570 -12.543 -23.632 1.00 70.50 90 GLN A N 1
ATOM 765 C CA . GLN A 1 90 ? -4.477 -11.644 -22.915 1.00 70.50 90 GLN A CA 1
ATOM 766 C C . GLN A 1 90 ? -3.835 -10.273 -22.678 1.00 70.50 90 GLN A C 1
ATOM 768 O O . GLN A 1 90 ? -4.509 -9.248 -22.788 1.00 70.50 90 GLN A O 1
ATOM 773 N N . PHE A 1 91 ? -2.531 -10.244 -22.401 1.00 73.12 91 PHE A N 1
ATOM 774 C CA . PHE A 1 91 ? -1.769 -9.008 -22.269 1.00 73.12 91 PHE A CA 1
ATOM 775 C C . PHE A 1 91 ? -1.745 -8.195 -23.577 1.00 73.12 91 PHE A C 1
ATOM 777 O O . PHE A 1 91 ? -2.086 -7.010 -23.569 1.00 73.12 91 PHE A O 1
ATOM 784 N N . GLU A 1 92 ? -1.404 -8.826 -24.704 1.00 71.56 92 GLU A N 1
ATOM 785 C CA . GLU A 1 92 ? -1.355 -8.165 -26.017 1.00 71.56 92 GLU A CA 1
ATOM 786 C C . GLU A 1 92 ? -2.731 -7.650 -26.464 1.00 71.56 92 GLU A C 1
ATOM 788 O O . GLU A 1 92 ? -2.841 -6.561 -27.035 1.00 71.56 92 GLU A O 1
ATOM 793 N N . ALA A 1 93 ? -3.803 -8.391 -26.164 1.00 75.62 93 ALA A N 1
ATOM 794 C CA . ALA A 1 93 ? -5.171 -7.950 -26.429 1.00 75.62 93 ALA A CA 1
ATOM 795 C C . ALA A 1 93 ? -5.521 -6.669 -25.650 1.00 75.62 93 ALA A C 1
ATOM 797 O O . ALA A 1 93 ? -6.031 -5.711 -26.233 1.00 75.62 93 ALA A O 1
ATOM 798 N N . ILE A 1 94 ? -5.187 -6.616 -24.357 1.00 70.94 94 ILE A N 1
ATOM 799 C CA . ILE A 1 94 ? -5.408 -5.432 -23.513 1.00 70.94 94 ILE A CA 1
ATOM 800 C C . ILE A 1 94 ? -4.557 -4.249 -24.001 1.00 70.94 94 ILE A C 1
ATOM 802 O O . ILE A 1 94 ? -5.069 -3.137 -24.125 1.00 70.94 94 ILE A O 1
ATOM 806 N N . SER A 1 95 ? -3.286 -4.485 -24.338 1.00 68.88 95 SER A N 1
ATOM 807 C CA . SER A 1 95 ? -2.363 -3.456 -24.841 1.00 68.88 95 SER A CA 1
ATOM 808 C C . SER A 1 95 ? -2.867 -2.797 -26.132 1.00 68.88 95 SER A C 1
ATOM 810 O O . SER A 1 95 ? -2.835 -1.568 -26.266 1.00 68.88 95 SER A O 1
ATOM 812 N N . ARG A 1 96 ? -3.413 -3.596 -27.061 1.00 73.50 96 ARG A N 1
ATOM 813 C CA . ARG A 1 96 ? -4.044 -3.084 -28.288 1.00 73.50 96 ARG A CA 1
ATOM 814 C C . ARG A 1 96 ? -5.281 -2.241 -28.000 1.00 73.50 96 ARG A C 1
ATOM 816 O O . ARG A 1 96 ? -5.419 -1.176 -28.591 1.00 73.50 96 ARG A O 1
ATOM 823 N N . ILE A 1 97 ? -6.153 -2.684 -27.093 1.00 70.38 97 ILE A N 1
ATOM 824 C CA . ILE A 1 97 ? -7.374 -1.945 -26.725 1.00 70.38 97 ILE A CA 1
ATOM 825 C C . ILE A 1 97 ? -7.019 -0.581 -26.117 1.00 70.38 97 ILE A C 1
ATOM 827 O O . ILE A 1 97 ? -7.620 0.428 -26.481 1.00 70.38 97 ILE A O 1
ATOM 831 N N . LEU A 1 98 ? -6.018 -0.537 -25.234 1.00 61.25 98 LEU A N 1
ATOM 832 C CA . LEU A 1 98 ? -5.562 0.699 -24.593 1.00 61.25 98 LEU A CA 1
ATOM 833 C C . LEU A 1 98 ? -4.848 1.644 -25.573 1.00 61.25 98 LEU A C 1
ATOM 835 O O . LEU A 1 98 ? -5.023 2.855 -25.489 1.00 61.25 98 LEU A O 1
ATOM 839 N N . SER A 1 99 ? -4.083 1.109 -26.530 1.00 57.53 99 SER A N 1
ATOM 840 C CA . SER A 1 99 ? -3.401 1.920 -27.553 1.00 57.53 99 SER A CA 1
ATOM 841 C C . SER A 1 99 ? -4.334 2.412 -28.670 1.00 57.53 99 SER A C 1
ATOM 843 O O . SER A 1 99 ? -4.016 3.393 -29.335 1.00 57.53 99 SER A O 1
ATOM 845 N N . SER A 1 100 ? -5.481 1.754 -28.875 1.00 51.97 100 SER A N 1
ATOM 846 C CA . SER A 1 100 ? -6.473 2.086 -29.910 1.00 51.97 100 SER A CA 1
ATOM 847 C C . SER A 1 100 ? -7.493 3.152 -29.485 1.00 51.97 100 SER A C 1
ATOM 849 O O . SER A 1 100 ? -8.294 3.571 -30.315 1.00 51.97 100 SER A O 1
ATOM 851 N N . LYS A 1 101 ? -7.503 3.575 -28.214 1.00 52.88 101 LYS A N 1
ATOM 852 C CA . LYS A 1 101 ? -8.389 4.634 -27.692 1.00 52.88 101 LYS A CA 1
ATOM 853 C C . LYS A 1 101 ? -7.830 6.063 -27.872 1.00 52.88 101 LYS A C 1
ATOM 855 O O . LYS A 1 101 ? -8.357 6.987 -27.262 1.00 52.88 101 LYS A O 1
ATOM 860 N N . ARG A 1 102 ? -6.775 6.239 -28.676 1.00 45.19 102 ARG A N 1
ATOM 861 C CA . ARG A 1 102 ? -6.243 7.553 -29.082 1.00 45.19 102 ARG A CA 1
ATOM 862 C C . ARG A 1 102 ? -6.942 8.098 -30.317 1.00 45.19 102 ARG A C 1
ATOM 864 O O . ARG A 1 102 ? -7.230 7.284 -31.219 1.00 45.19 102 ARG A O 1
#